Protein AF-A0A7V3IUR7-F1 (afdb_monomer)

Mean predicted aligned error: 6.21 Å

Sequence (162 aa):
MIFILLSVYNVYLKKWPLIGNLLVAFTVSLAIYIPISILKPHILSDTHFQFLLMMAFLSTLIRELVKDMEDQSVDRKFGYQTLPIINLKLSKIIFIILINLIWLIMFSYQVFFQPTTYKILLFIISLLLIFSLIKVYQNQYETATKLIKLLMLIGIFSIFII

pLDDT: mean 86.06, std 12.64, range [45.12, 97.25]

Secondary structure (DSSP, 8-state):
-HHHHHHHHHHHHTTSTTHHHHHHHHHHHHHHHHHHHHH-GGGGG-HHHHHHHHHHHHHHHHHHHHHHHHTHHHHHHTT---HHHH-HHHHHHHHHHHHHHHHHHHHHHHHHH--GGGHHHHHHHHHHHHHHHHHHHTT-HHHHHHHHHHHHHHHHHGGGT-

Nearest PDB structures (foldseek):
  7bpu-assembly2_B  TM=7.115E-01  e=1.168E-02  Methanocaldococcus jannaschii DSM 2661
  5k2d-assembly1_A  TM=4.684E-01  e=4.638E+00  unclassified
  7zly-assembly1_A  TM=4.774E-01  e=7.669E+00  Homo sapiens

Radius of gyration: 16.73 Å; Cα contacts (8 Å, |Δi|>4): 135; chains: 1; bounding box: 44×26×43 Å

Solvent-accessible surface area (backbone atoms only — not comparable to full-atom values): 8628 Å² total; per-residue (Å²): 110,70,67,56,51,52,49,56,47,46,70,65,34,45,59,44,52,60,56,45,36,50,52,54,12,49,51,56,27,43,67,58,45,54,59,40,56,72,76,42,50,80,49,70,78,33,66,69,52,50,49,50,42,50,48,49,24,52,54,41,32,51,43,44,54,39,44,48,54,52,40,41,74,59,38,53,77,72,69,45,45,38,42,40,69,75,37,49,67,58,42,53,50,53,51,51,52,54,51,51,49,51,51,52,51,53,50,51,50,48,71,77,65,60,56,77,85,45,53,65,57,55,48,54,48,51,50,42,51,53,52,27,52,55,26,50,74,72,68,39,27,66,61,20,41,51,41,45,52,50,46,51,52,53,59,56,57,47,61,82,76,106

Structure (mmCIF, N/CA/C/O backbone):
data_AF-A0A7V3IUR7-F1
#
_entry.id   AF-A0A7V3IUR7-F1
#
loop_
_atom_site.group_PDB
_atom_site.id
_atom_site.type_symbol
_atom_site.label_atom_id
_atom_site.label_alt_id
_atom_site.label_comp_id
_atom_site.label_asym_id
_atom_site.label_entity_id
_atom_site.label_seq_id
_atom_site.pdbx_PDB_ins_code
_atom_site.Cartn_x
_atom_site.Cartn_y
_atom_site.Cartn_z
_atom_site.occupancy
_atom_site.B_iso_or_equiv
_atom_site.auth_seq_id
_atom_site.auth_comp_id
_atom_site.auth_asym_id
_atom_site.auth_atom_id
_atom_site.pdbx_PDB_model_num
ATOM 1 N N . MET A 1 1 ? -24.698 -6.325 -11.770 1.00 45.44 1 MET A N 1
ATOM 2 C CA . MET A 1 1 ? -24.400 -7.706 -11.320 1.00 45.44 1 MET A CA 1
ATOM 3 C C . MET A 1 1 ? -23.111 -7.788 -10.495 1.00 45.44 1 MET A C 1
ATOM 5 O O . MET A 1 1 ? -23.191 -8.199 -9.348 1.00 45.44 1 MET A O 1
ATOM 9 N N . ILE A 1 2 ? -21.965 -7.301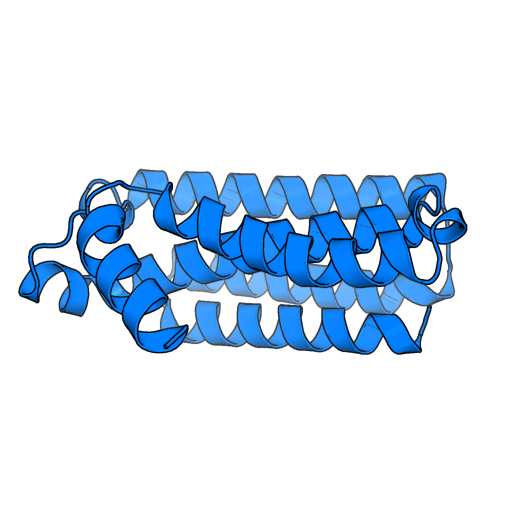 -10.996 1.00 49.78 2 ILE A N 1
ATOM 10 C CA . ILE A 1 2 ? -20.674 -7.277 -10.262 1.00 49.78 2 ILE A CA 1
ATOM 11 C C . ILE A 1 2 ? -20.744 -6.480 -8.946 1.00 49.78 2 ILE A C 1
ATOM 13 O O . ILE A 1 2 ? -20.259 -6.946 -7.923 1.00 49.78 2 ILE A O 1
ATOM 17 N N . PHE A 1 3 ? -21.425 -5.329 -8.936 1.00 45.12 3 PHE A N 1
ATOM 18 C CA . PHE A 1 3 ? -21.632 -4.530 -7.719 1.00 45.12 3 PHE A CA 1
ATOM 19 C C . PHE A 1 3 ? -22.421 -5.261 -6.624 1.00 45.12 3 PHE A C 1
ATOM 21 O O . PHE A 1 3 ? -22.106 -5.117 -5.451 1.00 45.12 3 PHE A O 1
ATOM 28 N N . ILE A 1 4 ? -23.411 -6.077 -6.997 1.00 50.31 4 ILE A N 1
ATOM 29 C CA . ILE A 1 4 ? -24.234 -6.833 -6.040 1.00 50.31 4 ILE A CA 1
ATOM 30 C C . ILE A 1 4 ? -23.421 -7.997 -5.466 1.00 50.31 4 ILE A C 1
ATOM 32 O O . ILE A 1 4 ? -23.459 -8.225 -4.263 1.00 50.31 4 ILE A O 1
ATOM 36 N N . LEU A 1 5 ? -22.619 -8.671 -6.299 1.00 53.56 5 LEU A N 1
ATOM 37 C CA . LEU A 1 5 ? -21.669 -9.695 -5.856 1.00 53.56 5 LEU A CA 1
ATOM 38 C C . LEU A 1 5 ? -20.602 -9.120 -4.916 1.00 53.56 5 LEU A C 1
ATOM 40 O O . LEU A 1 5 ? -20.370 -9.702 -3.864 1.00 53.56 5 LEU A O 1
ATOM 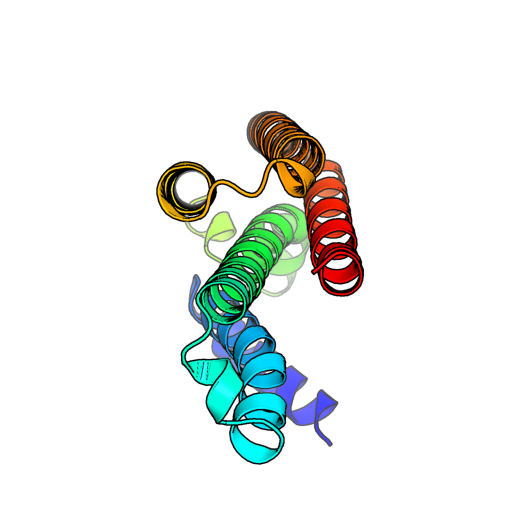44 N N . LEU A 1 6 ? -20.023 -7.955 -5.234 1.00 55.31 6 LEU A N 1
ATOM 45 C CA . LEU A 1 6 ? -19.097 -7.237 -4.349 1.00 55.31 6 LEU A CA 1
ATOM 46 C C . LEU A 1 6 ? -19.769 -6.785 -3.048 1.00 55.31 6 LEU A C 1
ATOM 48 O O . LEU A 1 6 ? -19.146 -6.878 -1.997 1.00 55.31 6 LEU A O 1
ATOM 52 N N . SER A 1 7 ? -21.029 -6.335 -3.089 1.00 52.66 7 SER A N 1
ATOM 53 C CA . SER A 1 7 ? -21.794 -5.956 -1.893 1.00 52.66 7 SER A CA 1
ATOM 54 C C . SER A 1 7 ? -22.118 -7.153 -1.001 1.00 52.66 7 SER A C 1
ATOM 56 O O . SER A 1 7 ? -21.903 -7.072 0.204 1.00 52.66 7 SER A O 1
ATOM 58 N N . VAL A 1 8 ? -22.583 -8.273 -1.565 1.00 54.84 8 VAL A N 1
ATOM 59 C CA . VAL A 1 8 ? -22.853 -9.509 -0.808 1.00 54.84 8 VAL A CA 1
ATOM 60 C C . VAL A 1 8 ? -21.549 -10.076 -0.242 1.00 54.84 8 VAL A C 1
ATOM 62 O O . VAL A 1 8 ? -21.490 -10.423 0.933 1.00 54.84 8 VAL A O 1
ATOM 65 N N . TYR A 1 9 ? -20.475 -10.073 -1.029 1.00 60.75 9 TYR A N 1
ATOM 66 C CA . TYR A 1 9 ? -19.130 -10.426 -0.582 1.00 60.75 9 TYR A CA 1
ATOM 67 C C . TYR A 1 9 ? -18.658 -9.531 0.583 1.00 60.75 9 TYR A C 1
ATOM 69 O O . TYR A 1 9 ? -18.187 -10.043 1.598 1.00 60.75 9 TYR A O 1
ATOM 77 N N . ASN A 1 10 ? -18.862 -8.209 0.501 1.00 56.47 10 ASN A N 1
ATOM 78 C CA . ASN A 1 10 ? -18.512 -7.262 1.568 1.00 56.47 10 ASN A CA 1
ATOM 79 C C . ASN A 1 10 ? -19.235 -7.578 2.887 1.00 56.47 10 ASN A C 1
ATOM 81 O O . ASN A 1 10 ? -18.623 -7.498 3.945 1.00 56.47 10 ASN A O 1
ATOM 85 N N . VAL A 1 11 ? -20.510 -7.978 2.837 1.00 57.69 11 VAL A N 1
ATOM 86 C CA . VAL A 1 11 ? -21.317 -8.287 4.034 1.00 57.69 11 VAL A CA 1
ATOM 87 C C . VAL A 1 11 ? -20.812 -9.533 4.778 1.00 57.69 11 VAL A C 1
ATOM 89 O O . VAL A 1 11 ? -20.883 -9.587 6.009 1.00 57.69 11 VAL A O 1
ATOM 92 N N . TYR A 1 12 ? -20.265 -10.523 4.065 1.00 55.03 12 TYR A N 1
ATOM 93 C CA . TYR A 1 12 ? -19.759 -11.756 4.679 1.00 55.03 12 TYR A CA 1
ATOM 94 C C . TYR A 1 12 ? -18.260 -11.708 5.010 1.00 55.03 12 TYR A C 1
ATOM 96 O O . TYR A 1 12 ? -17.863 -12.248 6.043 1.00 55.03 12 TYR A O 1
ATOM 104 N N . LEU A 1 13 ? -17.432 -11.022 4.210 1.00 57.09 13 LEU A N 1
ATOM 105 C CA . LEU A 1 13 ? -15.984 -10.947 4.444 1.00 57.09 13 LEU A CA 1
ATOM 106 C C . LEU A 1 13 ? -15.512 -9.773 5.298 1.00 57.09 13 LEU A C 1
ATOM 108 O O . LEU A 1 13 ? -14.453 -9.907 5.908 1.00 57.09 13 LEU A O 1
ATOM 112 N N . LYS A 1 14 ? -16.290 -8.689 5.468 1.00 53.41 14 LYS A N 1
ATOM 113 C CA . LYS A 1 14 ? -15.960 -7.650 6.474 1.00 53.41 14 LYS A CA 1
ATOM 114 C C . LYS A 1 14 ? -15.954 -8.168 7.917 1.00 53.41 14 LYS A C 1
ATOM 116 O O . LYS A 1 14 ? -15.550 -7.453 8.830 1.00 53.41 14 LYS A O 1
ATOM 121 N N . LYS A 1 15 ? -16.399 -9.408 8.141 1.00 58.78 15 LYS A N 1
ATOM 122 C CA . LYS A 1 15 ? -16.339 -10.073 9.446 1.00 58.78 15 LYS A CA 1
ATOM 123 C C . LYS A 1 15 ? -14.942 -10.589 9.797 1.00 58.78 15 LYS A C 1
ATOM 125 O O . LYS A 1 15 ? -14.699 -10.849 10.968 1.00 58.78 15 LYS A O 1
ATOM 130 N N . TRP A 1 16 ? -14.044 -10.739 8.819 1.00 63.72 16 TRP A N 1
ATOM 131 C CA . TRP A 1 16 ? -12.705 -11.281 9.043 1.00 63.72 16 TRP A CA 1
ATOM 132 C C . TRP A 1 16 ? -11.646 -10.187 8.880 1.00 63.72 16 TRP A C 1
ATOM 134 O O . TRP A 1 16 ? -11.546 -9.593 7.801 1.00 63.72 16 TRP A O 1
ATOM 144 N N . PRO A 1 17 ? -10.830 -9.918 9.914 1.00 71.19 17 PRO A N 1
ATOM 145 C CA . PRO A 1 17 ? -9.800 -8.893 9.831 1.00 71.19 17 PRO A CA 1
ATOM 146 C C . PRO A 1 17 ? -8.795 -9.246 8.725 1.00 71.19 17 PRO A C 1
ATOM 148 O O . PRO A 1 17 ? -8.365 -10.392 8.619 1.00 71.19 17 PRO A O 1
ATOM 151 N N . LEU A 1 18 ? -8.416 -8.256 7.906 1.00 76.50 18 LEU A N 1
ATOM 152 C CA . LEU A 1 18 ? -7.441 -8.333 6.799 1.00 76.50 18 LEU A CA 1
ATOM 153 C C . LEU A 1 18 ? -7.812 -9.188 5.577 1.00 76.50 18 LEU A C 1
ATOM 155 O O . LEU A 1 18 ? -7.347 -8.866 4.485 1.00 76.50 18 LEU A O 1
ATOM 159 N N . ILE A 1 19 ? -8.625 -10.241 5.707 1.00 81.12 19 ILE A N 1
ATOM 160 C CA . ILE A 1 19 ? -8.924 -11.156 4.587 1.00 81.12 19 ILE A CA 1
ATOM 161 C C . ILE A 1 19 ? -9.622 -10.418 3.440 1.00 81.12 19 ILE A C 1
ATOM 163 O O . ILE A 1 19 ? -9.235 -10.567 2.280 1.00 81.12 19 ILE A O 1
ATOM 167 N N . GLY A 1 20 ? -10.605 -9.570 3.762 1.00 79.69 20 GLY A N 1
ATOM 168 C CA . GLY A 1 20 ? -11.267 -8.722 2.769 1.00 79.69 20 GLY A CA 1
ATOM 169 C C . GLY A 1 20 ? -10.270 -7.834 2.017 1.00 79.69 20 GLY A C 1
ATOM 170 O O . GLY A 1 20 ? -10.281 -7.801 0.788 1.00 79.69 20 GLY A O 1
ATOM 171 N N . ASN A 1 21 ? -9.351 -7.200 2.746 1.00 88.75 21 ASN A N 1
ATOM 172 C CA . ASN A 1 21 ? -8.365 -6.263 2.199 1.00 88.75 21 ASN A CA 1
ATOM 173 C C . ASN A 1 21 ? -7.364 -6.970 1.280 1.00 88.75 21 ASN A C 1
ATOM 175 O O . ASN A 1 21 ? -7.041 -6.460 0.207 1.00 88.75 21 ASN A O 1
ATOM 179 N N . LEU A 1 22 ? -6.910 -8.165 1.673 1.00 89.94 22 LEU A N 1
ATOM 180 C CA . LEU A 1 22 ? -6.039 -9.010 0.854 1.00 89.94 22 LEU A CA 1
ATOM 181 C C . LEU A 1 22 ? -6.710 -9.401 -0.458 1.00 89.94 22 LEU A C 1
ATOM 183 O O . LEU A 1 22 ? -6.090 -9.311 -1.514 1.00 89.94 22 LEU A O 1
ATOM 187 N N . LEU A 1 23 ? -7.981 -9.790 -0.411 1.00 88.75 23 LEU A N 1
ATOM 188 C CA . LEU A 1 23 ? -8.725 -10.177 -1.605 1.00 88.75 23 LEU A CA 1
ATOM 189 C C . LEU A 1 23 ? -8.989 -8.986 -2.534 1.00 88.75 23 LEU A C 1
ATOM 191 O O . LEU A 1 23 ? -8.871 -9.134 -3.750 1.00 88.75 23 LEU A O 1
ATOM 195 N N . VAL A 1 24 ? -9.263 -7.792 -1.994 1.00 90.00 24 VAL A N 1
ATOM 196 C CA . VAL A 1 24 ? -9.361 -6.559 -2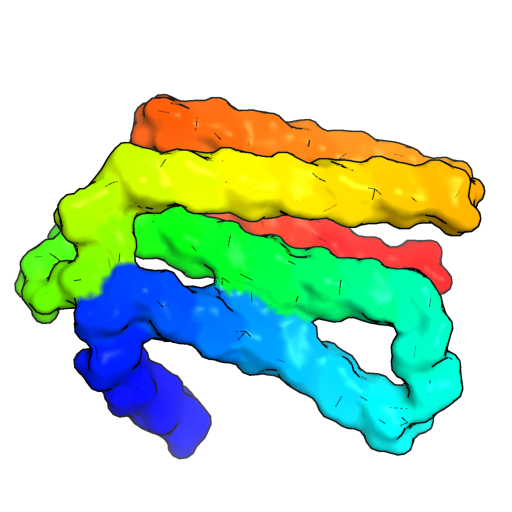.797 1.00 90.00 24 VAL A CA 1
ATOM 197 C C . VAL A 1 24 ? -8.026 -6.253 -3.480 1.00 90.00 24 VAL A C 1
ATOM 199 O O . VAL A 1 24 ? -8.001 -6.036 -4.691 1.00 90.00 24 VAL A O 1
ATOM 202 N N . ALA A 1 25 ? -6.916 -6.290 -2.739 1.00 92.94 25 ALA A N 1
ATOM 203 C CA . ALA A 1 25 ? -5.580 -6.074 -3.293 1.00 92.94 25 ALA A CA 1
ATOM 204 C C . ALA A 1 25 ? -5.232 -7.105 -4.379 1.00 92.94 25 ALA A C 1
ATOM 206 O O . ALA A 1 25 ? -4.744 -6.741 -5.448 1.00 92.94 25 ALA A O 1
ATOM 207 N N . PHE A 1 26 ? -5.557 -8.378 -4.148 1.00 91.81 26 PHE A N 1
ATOM 208 C CA . PHE A 1 26 ? -5.333 -9.453 -5.111 1.00 91.81 26 PHE A CA 1
ATOM 209 C C . PHE A 1 26 ? -6.16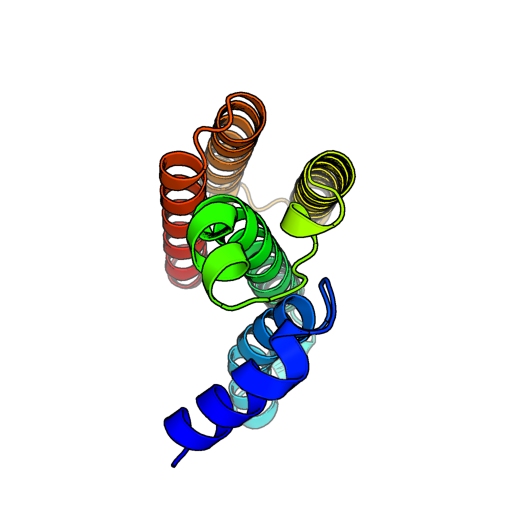5 -9.265 -6.381 1.00 91.81 26 PHE A C 1
ATOM 211 O O . PHE A 1 26 ? -5.653 -9.420 -7.485 1.00 91.81 26 PHE A O 1
ATOM 218 N N . THR A 1 27 ? -7.428 -8.856 -6.236 1.00 90.69 27 THR A N 1
ATOM 219 C CA . THR A 1 27 ? -8.319 -8.580 -7.371 1.00 90.69 27 THR A CA 1
ATOM 220 C C . THR A 1 27 ? -7.775 -7.445 -8.237 1.00 90.69 27 THR A C 1
ATOM 222 O O . THR A 1 27 ? -7.796 -7.549 -9.461 1.00 90.69 27 THR A O 1
ATOM 225 N N . VAL A 1 28 ? -7.244 -6.380 -7.623 1.00 92.19 28 VAL A N 1
ATOM 226 C CA . VAL A 1 28 ? -6.633 -5.261 -8.358 1.00 92.19 28 VAL A CA 1
ATOM 227 C C . VAL A 1 28 ? -5.395 -5.717 -9.130 1.00 92.19 28 VAL A C 1
ATOM 229 O O . VAL A 1 28 ? -5.282 -5.424 -10.318 1.00 92.19 28 VAL A O 1
ATOM 232 N N . SER A 1 29 ? -4.496 -6.483 -8.509 1.00 92.69 29 SER A N 1
ATOM 233 C CA . SER A 1 29 ? -3.315 -7.000 -9.212 1.00 92.69 29 SER A CA 1
ATOM 234 C C . SER A 1 29 ? -3.671 -8.001 -10.311 1.00 92.69 29 SER A C 1
ATOM 236 O O . SER A 1 29 ? -3.088 -7.949 -11.392 1.00 92.69 29 SER A O 1
ATOM 238 N N . LEU A 1 30 ? -4.665 -8.868 -10.097 1.00 92.31 30 LEU A N 1
ATOM 239 C CA . LEU A 1 30 ? -5.157 -9.782 -11.131 1.00 92.31 30 LEU A CA 1
ATOM 240 C C . LEU A 1 30 ? -5.782 -9.046 -12.318 1.00 92.31 30 LEU A C 1
ATOM 242 O O . LEU A 1 30 ? -5.583 -9.461 -13.458 1.00 92.31 30 LEU A O 1
ATOM 246 N N . ALA A 1 31 ? -6.495 -7.945 -12.071 1.00 92.19 31 ALA A N 1
ATOM 247 C CA . ALA A 1 31 ? -7.070 -7.126 -13.134 1.00 92.19 31 ALA A CA 1
ATOM 248 C C . ALA A 1 31 ? -5.997 -6.541 -14.071 1.00 92.19 31 ALA A C 1
ATOM 250 O O . ALA A 1 31 ? -6.277 -6.322 -15.247 1.00 92.19 31 ALA A O 1
ATOM 251 N N . ILE A 1 32 ? -4.772 -6.334 -13.574 1.00 91.06 32 ILE A N 1
ATOM 252 C CA . ILE A 1 32 ? -3.610 -5.923 -14.377 1.00 91.06 32 ILE A CA 1
ATOM 253 C C . ILE A 1 32 ? -2.930 -7.143 -15.024 1.00 91.06 32 ILE A C 1
ATOM 255 O O . ILE A 1 32 ? -2.555 -7.098 -16.194 1.00 91.06 32 ILE A O 1
ATOM 259 N N . TYR A 1 33 ? -2.785 -8.245 -14.283 1.00 92.88 33 TYR A N 1
ATOM 260 C CA . TYR A 1 33 ? -2.096 -9.455 -14.742 1.00 92.88 33 TYR A CA 1
ATOM 261 C C . TYR A 1 33 ? -2.806 -10.154 -15.910 1.00 92.88 33 TYR A C 1
ATOM 263 O O . TYR A 1 33 ? -2.162 -10.485 -16.904 1.00 92.88 33 TYR A O 1
ATOM 271 N N . ILE A 1 34 ? -4.122 -10.377 -15.808 1.00 92.75 34 ILE A N 1
ATOM 272 C CA . ILE A 1 34 ? -4.884 -11.212 -16.755 1.00 92.75 34 ILE A CA 1
ATOM 273 C C . ILE A 1 34 ? -4.846 -10.665 -18.196 1.00 92.75 34 ILE A C 1
ATOM 275 O O . ILE A 1 34 ? -4.566 -11.437 -19.112 1.00 92.75 34 ILE A O 1
ATOM 279 N N . PRO A 1 35 ? -5.084 -9.364 -18.460 1.00 91.38 35 PRO A N 1
ATOM 280 C CA . PRO A 1 35 ? -5.009 -8.848 -19.826 1.00 91.38 35 PRO A CA 1
ATOM 281 C C . PRO A 1 35 ? -3.610 -8.989 -20.435 1.00 91.38 35 PRO A C 1
ATOM 283 O O . PRO A 1 35 ? -3.480 -9.331 -21.609 1.00 91.38 35 PRO A O 1
ATOM 286 N N . ILE A 1 36 ? -2.558 -8.760 -19.643 1.00 91.81 36 ILE A N 1
ATOM 287 C CA . ILE A 1 36 ? -1.170 -8.849 -20.113 1.00 91.81 36 ILE A CA 1
ATOM 288 C C . ILE A 1 36 ? -0.760 -10.298 -20.360 1.00 91.81 36 ILE A C 1
ATOM 290 O O . ILE A 1 36 ? -0.103 -10.568 -21.363 1.00 91.81 36 ILE A O 1
ATOM 294 N N . SER A 1 37 ? -1.188 -11.242 -19.518 1.00 91.06 37 SER A N 1
ATOM 295 C CA . SER A 1 37 ? -0.863 -12.657 -19.713 1.00 91.06 37 SER A CA 1
ATOM 296 C C . SER A 1 37 ? -1.453 -13.230 -21.001 1.00 91.06 37 SER A C 1
ATOM 298 O O . SER A 1 37 ? -0.826 -14.078 -21.629 1.00 91.06 37 SER A O 1
ATOM 300 N N . ILE A 1 38 ? -2.616 -12.729 -21.426 1.00 94.31 38 ILE A N 1
ATOM 301 C CA . ILE A 1 38 ? -3.283 -13.152 -22.662 1.00 94.31 38 ILE A CA 1
ATOM 302 C C . ILE A 1 38 ? -2.710 -12.417 -23.881 1.00 94.31 38 ILE A C 1
ATOM 304 O O . ILE A 1 38 ? -2.399 -13.044 -24.890 1.00 94.31 38 ILE A O 1
ATOM 308 N N . LEU A 1 39 ? -2.583 -11.087 -23.810 1.00 93.69 39 LEU A N 1
ATOM 309 C CA . LEU A 1 39 ? -2.245 -10.259 -24.975 1.00 93.69 39 LEU A CA 1
ATOM 310 C C . LEU A 1 39 ? -0.737 -10.162 -25.235 1.00 93.69 39 LEU A C 1
ATOM 312 O O . LEU A 1 39 ? -0.319 -10.010 -26.382 1.00 93.69 39 LEU A O 1
ATOM 316 N N . LYS A 1 40 ? 0.084 -10.189 -24.180 1.00 92.38 40 LYS A N 1
ATOM 317 C CA . LYS A 1 40 ? 1.537 -9.970 -24.246 1.00 92.38 40 LYS A CA 1
ATOM 318 C C . LYS A 1 40 ? 2.283 -10.861 -23.236 1.00 92.38 40 LYS A C 1
ATOM 320 O O . LYS A 1 40 ? 2.962 -10.345 -22.348 1.00 92.38 40 LYS A O 1
ATOM 325 N N . PRO A 1 41 ? 2.222 -12.198 -23.374 1.00 89.88 41 PRO A N 1
ATOM 326 C CA . PRO A 1 41 ? 2.787 -13.131 -22.393 1.00 89.88 41 PRO A CA 1
ATOM 327 C C . PRO A 1 41 ? 4.302 -12.975 -22.177 1.00 89.88 41 PRO A C 1
ATOM 329 O O . PRO A 1 41 ? 4.796 -13.253 -21.090 1.00 89.88 41 PRO A O 1
ATOM 332 N N . HIS A 1 42 ? 5.044 -12.475 -23.170 1.00 89.56 42 HIS A N 1
ATOM 333 C CA . HIS A 1 42 ? 6.479 -12.186 -23.049 1.00 89.56 42 HIS A CA 1
ATOM 334 C C . HIS A 1 42 ? 6.799 -11.096 -22.006 1.00 89.56 42 HIS A C 1
ATOM 336 O O . HIS A 1 42 ? 7.902 -11.071 -21.471 1.00 89.56 42 HIS A O 1
ATOM 342 N N . ILE A 1 43 ? 5.836 -10.226 -21.675 1.00 89.31 43 ILE A N 1
ATOM 343 C CA . ILE A 1 43 ? 5.986 -9.186 -20.642 1.00 89.31 43 ILE A CA 1
ATOM 344 C C . ILE A 1 43 ? 5.892 -9.784 -19.229 1.00 89.31 43 ILE A C 1
ATOM 346 O O . ILE A 1 43 ? 6.356 -9.178 -18.271 1.00 89.31 43 ILE A O 1
ATOM 350 N N . LEU A 1 44 ? 5.360 -11.000 -19.058 1.00 88.50 44 LEU A N 1
ATOM 351 C CA . LEU A 1 44 ? 5.245 -11.620 -17.730 1.00 88.50 44 LEU A CA 1
ATOM 352 C C . LEU A 1 44 ? 6.608 -11.867 -17.062 1.00 88.50 44 LEU A C 1
ATOM 354 O O . LEU A 1 44 ? 6.711 -11.839 -15.834 1.00 88.50 44 LEU A O 1
ATOM 358 N N . SER A 1 45 ? 7.649 -12.104 -17.865 1.00 88.94 45 SER A N 1
ATOM 359 C CA . SER A 1 45 ? 9.036 -12.229 -17.404 1.00 88.94 45 SER A CA 1
ATOM 360 C C . SER A 1 45 ? 9.753 -10.887 -17.230 1.00 88.94 45 SER A C 1
ATOM 362 O O . SER A 1 45 ? 10.884 -10.878 -16.752 1.00 88.94 45 SER A O 1
ATOM 364 N N . ASP A 1 46 ? 9.129 -9.766 -17.603 1.00 88.94 46 ASP A N 1
ATOM 365 C CA . ASP A 1 46 ? 9.702 -8.436 -17.407 1.00 88.94 46 ASP A CA 1
ATOM 366 C C . ASP A 1 46 ? 9.669 -8.056 -15.922 1.00 88.94 46 ASP A C 1
ATOM 368 O O . ASP A 1 46 ? 8.624 -8.044 -15.262 1.00 88.94 46 ASP A O 1
ATOM 372 N N . THR A 1 47 ? 10.838 -7.718 -15.392 1.00 87.69 47 THR A N 1
ATOM 373 C CA . THR A 1 47 ? 11.023 -7.327 -13.997 1.00 87.69 47 THR A CA 1
ATOM 374 C C . THR A 1 47 ? 10.306 -6.017 -13.669 1.00 87.69 47 THR A C 1
ATOM 376 O O . THR A 1 47 ? 9.824 -5.862 -12.546 1.00 87.69 47 THR A O 1
ATOM 379 N N . HIS A 1 48 ? 10.140 -5.111 -14.642 1.00 86.25 48 HIS A N 1
ATOM 380 C CA . HIS A 1 48 ? 9.365 -3.874 -14.491 1.00 86.25 48 HIS A CA 1
ATOM 381 C C . HIS A 1 48 ? 7.884 -4.186 -14.277 1.00 86.25 48 HIS A C 1
ATOM 383 O O . HIS A 1 48 ? 7.233 -3.611 -13.401 1.00 86.25 48 HIS A O 1
ATOM 389 N N . PHE A 1 49 ? 7.354 -5.144 -15.039 1.00 88.25 49 PHE A N 1
ATOM 390 C CA . PHE A 1 49 ? 5.963 -5.562 -14.923 1.00 88.25 49 PHE A CA 1
ATOM 391 C C . PHE A 1 49 ? 5.692 -6.272 -13.591 1.00 88.25 49 PHE A C 1
ATOM 393 O O . PHE A 1 49 ? 4.702 -5.981 -12.917 1.00 88.25 49 PHE A O 1
ATOM 400 N N . GLN A 1 50 ? 6.602 -7.149 -13.160 1.00 90.56 50 GLN A N 1
ATOM 401 C CA . GLN A 1 50 ? 6.513 -7.812 -11.855 1.00 90.56 50 GLN A CA 1
ATOM 402 C C . GLN A 1 50 ? 6.587 -6.809 -10.696 1.00 90.56 50 GLN A C 1
ATOM 404 O O . GLN A 1 50 ? 5.784 -6.885 -9.761 1.00 90.56 50 GLN A O 1
ATOM 409 N N . PHE A 1 51 ? 7.498 -5.834 -10.780 1.00 90.00 51 PHE A N 1
ATOM 410 C CA . PHE A 1 51 ? 7.585 -4.729 -9.827 1.00 90.00 51 PHE A CA 1
ATOM 411 C C . PHE A 1 51 ? 6.263 -3.959 -9.757 1.00 90.00 51 PHE A C 1
ATOM 413 O O . PHE A 1 51 ? 5.730 -3.740 -8.668 1.00 90.00 51 PHE A O 1
ATOM 420 N N . LEU A 1 52 ? 5.681 -3.618 -10.907 1.00 89.50 52 LEU A N 1
ATOM 421 C CA . LEU A 1 52 ? 4.413 -2.903 -10.972 1.00 89.50 52 LEU A CA 1
ATOM 422 C C . LEU A 1 52 ? 3.256 -3.685 -10.341 1.00 89.50 52 LEU A C 1
ATOM 424 O O . LEU A 1 52 ? 2.487 -3.113 -9.568 1.00 89.50 52 LEU A O 1
ATOM 428 N N . LEU A 1 53 ? 3.136 -4.984 -10.623 1.00 92.25 53 LEU A N 1
ATOM 429 C CA . LEU A 1 53 ? 2.098 -5.835 -10.031 1.00 92.25 53 LEU A CA 1
ATOM 430 C C . LEU A 1 53 ? 2.205 -5.897 -8.506 1.00 92.25 53 LEU A C 1
ATOM 432 O O . LEU A 1 53 ? 1.186 -5.818 -7.809 1.00 92.25 53 LEU A O 1
ATOM 436 N N . MET A 1 54 ? 3.433 -6.008 -7.996 1.00 93.50 54 MET A N 1
ATOM 437 C CA . MET A 1 54 ? 3.715 -6.034 -6.564 1.00 93.50 54 MET A CA 1
ATOM 438 C C . MET A 1 54 ? 3.396 -4.684 -5.911 1.00 93.50 54 MET A C 1
ATOM 440 O O . MET A 1 54 ? 2.774 -4.635 -4.849 1.00 93.50 54 MET A O 1
ATOM 444 N N . MET A 1 55 ? 3.742 -3.574 -6.570 1.00 92.69 55 MET A N 1
ATOM 445 C CA . MET A 1 55 ? 3.412 -2.228 -6.098 1.00 92.69 55 MET A CA 1
ATOM 446 C C . MET A 1 55 ? 1.902 -1.967 -6.122 1.00 92.69 55 MET A C 1
ATOM 448 O O . MET A 1 55 ? 1.372 -1.408 -5.162 1.00 92.69 55 MET A O 1
ATOM 452 N N . ALA A 1 56 ? 1.179 -2.411 -7.155 1.00 93.25 56 ALA A N 1
ATOM 453 C CA . ALA A 1 56 ? -0.280 -2.318 -7.221 1.00 93.25 56 ALA A CA 1
ATOM 454 C C . ALA A 1 56 ? -0.951 -3.114 -6.088 1.00 93.25 56 ALA A C 1
ATOM 456 O O . ALA A 1 56 ? -1.868 -2.605 -5.438 1.00 93.25 56 ALA A O 1
ATOM 457 N N . PHE A 1 57 ? -0.441 -4.313 -5.792 1.00 95.50 57 PHE A N 1
ATOM 458 C CA . PHE A 1 57 ? -0.916 -5.144 -4.686 1.00 95.50 57 PHE A CA 1
ATOM 459 C C . PHE A 1 57 ? -0.711 -4.444 -3.337 1.00 95.50 57 PHE A C 1
ATOM 461 O O . PHE A 1 57 ? -1.668 -4.188 -2.602 1.00 95.50 57 PHE A O 1
ATOM 468 N N . LEU A 1 58 ? 0.541 -4.099 -3.017 1.00 95.81 58 LEU A N 1
ATOM 469 C CA . LEU A 1 58 ? 0.919 -3.560 -1.710 1.00 95.81 58 LEU A CA 1
ATOM 470 C C . LEU A 1 58 ? 0.295 -2.189 -1.453 1.00 95.81 58 LEU A C 1
ATOM 472 O O . LEU A 1 58 ? -0.216 -1.945 -0.361 1.00 95.81 58 LEU A O 1
ATOM 476 N N . SER A 1 59 ? 0.280 -1.308 -2.457 1.00 94.56 59 SER A N 1
ATOM 477 C CA . SER A 1 59 ? -0.345 0.015 -2.335 1.00 94.56 59 SER A CA 1
ATOM 478 C C . SER A 1 59 ? -1.856 -0.084 -2.097 1.00 94.56 59 SER A C 1
ATOM 480 O O . SER A 1 59 ? -2.389 0.640 -1.255 1.00 94.56 59 SER A O 1
ATOM 482 N N . THR A 1 60 ? -2.541 -1.029 -2.754 1.00 94.69 60 THR A N 1
ATOM 483 C CA . THR A 1 60 ? -3.972 -1.285 -2.530 1.00 94.69 60 THR A CA 1
ATOM 484 C C . THR A 1 60 ? 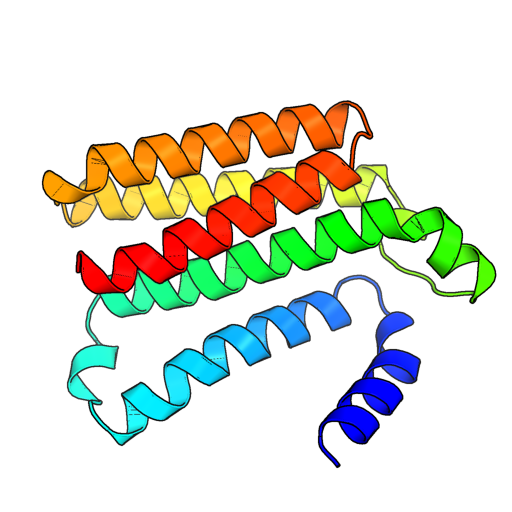-4.227 -1.861 -1.140 1.00 94.69 60 THR A C 1
ATOM 486 O O . THR A 1 60 ? -5.150 -1.418 -0.458 1.00 94.69 60 THR A O 1
ATOM 489 N N . LEU A 1 61 ? -3.398 -2.804 -0.685 1.00 95.06 61 LEU A N 1
ATOM 490 C CA . LEU A 1 61 ? -3.518 -3.387 0.651 1.00 95.06 61 LEU A CA 1
ATOM 491 C C . LEU A 1 61 ? -3.344 -2.327 1.746 1.00 95.06 61 LEU A C 1
ATOM 493 O O . LEU A 1 61 ? -4.134 -2.265 2.688 1.00 95.06 61 LEU A O 1
ATOM 497 N N . ILE A 1 62 ? -2.341 -1.458 1.594 1.00 95.38 62 ILE A N 1
ATOM 498 C CA . ILE A 1 62 ? -2.109 -0.329 2.495 1.00 95.38 62 ILE A CA 1
ATOM 499 C C . ILE A 1 62 ? -3.293 0.646 2.475 1.00 95.38 62 ILE A C 1
ATOM 501 O O . ILE A 1 62 ? -3.726 1.096 3.536 1.00 95.38 62 ILE A O 1
ATOM 505 N N . ARG A 1 63 ? -3.840 0.957 1.292 1.00 94.75 63 ARG A N 1
ATOM 506 C CA . ARG A 1 63 ? -5.017 1.825 1.157 1.00 94.75 63 ARG A CA 1
ATOM 507 C C . ARG A 1 63 ? -6.202 1.280 1.944 1.00 94.75 63 ARG A C 1
ATOM 509 O O . ARG A 1 63 ? -6.803 2.039 2.695 1.00 94.75 63 ARG A O 1
ATOM 516 N N . GLU A 1 64 ? -6.536 0.001 1.772 1.00 93.50 64 GLU A N 1
ATOM 517 C CA . GLU A 1 64 ? -7.656 -0.611 2.497 1.00 93.50 64 GLU A CA 1
ATOM 518 C C . GLU A 1 64 ? -7.404 -0.622 4.005 1.00 93.50 64 GLU A C 1
ATOM 520 O O . GLU A 1 64 ? -8.291 -0.263 4.768 1.00 93.50 64 GLU A O 1
ATOM 525 N N . LEU A 1 65 ? -6.178 -0.921 4.444 1.00 93.88 65 LEU A N 1
ATOM 526 C CA . LEU A 1 65 ? -5.835 -0.900 5.866 1.00 93.88 65 LEU A CA 1
ATOM 527 C C . LEU A 1 65 ? -6.007 0.492 6.497 1.00 93.88 65 LEU A C 1
ATOM 529 O O . LEU A 1 65 ? -6.571 0.603 7.582 1.00 93.88 65 LEU A O 1
ATOM 533 N N . VAL A 1 66 ? -5.532 1.555 5.839 1.00 94.88 66 VAL A N 1
ATOM 534 C CA . VAL A 1 66 ? -5.678 2.929 6.357 1.00 94.88 66 VAL A CA 1
ATOM 535 C C . VAL A 1 66 ? -7.124 3.405 6.273 1.00 94.88 66 VAL A C 1
ATOM 537 O O . VAL A 1 66 ? -7.597 4.067 7.196 1.00 94.88 66 VAL A O 1
ATOM 540 N N . LYS A 1 67 ? -7.848 3.012 5.224 1.00 91.69 67 LYS A N 1
ATOM 541 C CA . LYS A 1 67 ? -9.277 3.287 5.103 1.00 91.69 67 LYS A CA 1
ATOM 542 C C . LYS A 1 67 ? -10.077 2.618 6.225 1.00 91.69 67 LYS A C 1
ATOM 544 O O . LYS A 1 67 ? -10.903 3.276 6.838 1.00 91.69 67 LYS A O 1
ATOM 549 N N . ASP A 1 68 ? -9.772 1.374 6.587 1.00 91.50 68 ASP A N 1
ATOM 550 C CA . ASP A 1 68 ? -10.408 0.723 7.740 1.00 91.50 68 ASP A CA 1
ATOM 551 C C . ASP A 1 68 ? -10.110 1.470 9.057 1.00 91.50 68 ASP A C 1
ATOM 553 O O . ASP A 1 68 ? -10.922 1.475 9.984 1.00 91.50 68 ASP A O 1
ATOM 557 N N . MET A 1 69 ? -8.933 2.104 9.179 1.00 93.25 69 MET A N 1
ATOM 558 C CA . MET A 1 69 ? -8.591 2.930 10.346 1.00 93.25 69 MET A CA 1
ATOM 559 C C . MET A 1 69 ? -9.382 4.244 10.376 1.00 93.25 69 MET A C 1
ATOM 561 O O . MET A 1 69 ? -9.743 4.704 11.458 1.00 93.25 69 MET A O 1
ATOM 565 N N . GLU A 1 70 ? -9.664 4.827 9.211 1.00 93.25 70 GLU A N 1
ATOM 566 C CA . GLU A 1 70 ? -10.542 5.989 9.035 1.00 93.25 70 GLU A CA 1
ATOM 567 C C . GLU A 1 70 ? -12.004 5.639 9.367 1.00 93.25 70 GLU A C 1
ATOM 569 O O . GLU A 1 70 ? -12.659 6.348 10.135 1.00 93.25 70 GLU A O 1
ATOM 574 N N . ASP A 1 71 ? -12.479 4.489 8.884 1.00 90.88 71 ASP A N 1
ATOM 575 C CA . ASP A 1 71 ? -13.876 4.053 8.962 1.00 90.88 71 ASP A CA 1
ATOM 576 C C . ASP A 1 71 ? -14.257 3.399 10.308 1.00 90.88 71 ASP A C 1
ATOM 578 O O . ASP A 1 71 ? -15.398 2.970 10.483 1.00 90.88 71 ASP A O 1
ATOM 582 N N . GLN A 1 72 ? -13.370 3.384 11.317 1.00 89.44 72 GLN A N 1
ATOM 583 C CA . GLN A 1 72 ? -13.616 2.744 12.625 1.00 89.44 72 GLN A CA 1
ATOM 584 C C . GLN A 1 72 ? -14.958 3.123 13.264 1.00 89.44 72 GLN A C 1
ATOM 586 O O . GLN A 1 72 ? -15.649 2.274 13.829 1.00 89.44 72 GLN A O 1
ATOM 591 N N . SER A 1 73 ? -15.316 4.409 13.232 1.00 85.44 73 SER A N 1
ATOM 592 C CA . SER A 1 73 ? -16.545 4.902 13.867 1.00 85.44 73 SER A CA 1
ATOM 593 C C . SER A 1 73 ? -17.807 4.440 13.133 1.00 85.44 73 SER A C 1
ATOM 595 O O . SER A 1 73 ? -18.829 4.180 13.769 1.00 85.44 73 SER A O 1
ATOM 597 N N . VAL A 1 74 ? -17.724 4.308 11.809 1.00 85.25 74 VAL A N 1
ATOM 598 C CA . VAL A 1 74 ? -18.807 3.847 10.940 1.00 85.25 74 VAL A CA 1
ATOM 599 C C . VAL A 1 74 ? -18.942 2.334 11.066 1.00 85.25 74 VAL A C 1
ATOM 601 O O . VAL A 1 74 ? -20.021 1.837 11.374 1.00 85.25 74 VAL A O 1
ATOM 604 N N . ASP A 1 75 ? -17.838 1.605 10.938 1.00 86.62 75 ASP A N 1
ATOM 605 C CA . ASP A 1 75 ? -17.809 0.147 11.004 1.00 86.62 75 ASP A CA 1
ATOM 606 C C . ASP A 1 75 ? -18.280 -0.387 12.371 1.00 86.62 75 ASP A C 1
ATOM 608 O O . ASP A 1 75 ? -19.005 -1.383 12.422 1.00 86.62 75 ASP A O 1
ATOM 612 N N . ARG A 1 76 ? -17.978 0.316 13.478 1.00 85.44 76 ARG A N 1
ATOM 613 C CA . ARG A 1 76 ? -18.521 -0.009 14.814 1.00 85.44 76 ARG A CA 1
ATOM 614 C C . ARG A 1 76 ? -20.044 0.094 14.876 1.00 85.44 76 ARG A C 1
ATOM 616 O O . ARG A 1 76 ? -20.669 -0.757 15.501 1.00 85.44 76 ARG A O 1
ATOM 623 N N . LYS A 1 77 ? -20.653 1.098 14.231 1.00 85.94 77 LYS A N 1
ATOM 624 C CA . LYS A 1 77 ? -22.122 1.257 14.196 1.00 85.94 77 LYS A CA 1
ATOM 625 C C . LYS A 1 77 ? -22.806 0.122 13.433 1.00 85.94 77 LYS A C 1
ATOM 627 O O . LYS A 1 77 ? -23.926 -0.239 13.772 1.00 85.94 77 LYS A O 1
ATOM 632 N N . PHE A 1 78 ? -22.127 -0.447 12.440 1.00 81.94 78 PHE A N 1
ATOM 633 C CA . PHE A 1 78 ? -22.614 -1.588 11.661 1.00 81.94 78 PHE A CA 1
ATOM 634 C C . PHE A 1 78 ? -22.221 -2.955 12.249 1.00 81.94 78 PHE A C 1
ATOM 636 O O . PHE A 1 78 ? -22.573 -3.985 11.678 1.00 81.94 78 PHE A O 1
ATOM 643 N N . GLY A 1 79 ? -21.515 -2.990 13.387 1.00 79.69 79 GLY A N 1
ATOM 644 C CA . GLY A 1 79 ? -21.116 -4.232 14.054 1.00 79.69 79 GLY A CA 1
ATOM 645 C C . GLY A 1 79 ? -20.008 -5.014 13.338 1.00 79.69 79 GLY A C 1
ATOM 646 O O . GLY A 1 79 ? -19.877 -6.220 13.554 1.00 79.69 79 GLY A O 1
ATOM 647 N N . TYR A 1 80 ? -19.215 -4.365 12.481 1.00 81.00 80 TYR A N 1
ATOM 648 C CA . TYR A 1 80 ? -18.085 -5.012 11.812 1.00 81.00 80 TYR A CA 1
ATOM 649 C C . TYR A 1 80 ? -16.886 -5.179 12.753 1.00 81.00 80 TYR A C 1
ATOM 651 O O . TYR A 1 80 ? -16.654 -4.373 13.654 1.00 81.00 80 TYR A O 1
ATOM 659 N N . GLN A 1 81 ? -16.098 -6.232 12.522 1.00 79.19 81 GLN A N 1
ATOM 660 C CA . GLN A 1 81 ? -14.907 -6.573 13.307 1.00 79.19 81 GLN A CA 1
ATOM 661 C C . GLN A 1 81 ? -13.639 -6.419 12.456 1.00 79.19 81 GLN A C 1
ATOM 663 O O . GLN A 1 81 ? -12.868 -7.359 12.267 1.00 79.19 81 GLN A O 1
ATOM 668 N N . THR A 1 82 ? -13.426 -5.222 11.904 1.00 83.81 82 THR A N 1
ATOM 669 C CA . THR A 1 82 ? -12.203 -4.923 11.148 1.00 83.81 82 THR A CA 1
ATOM 670 C C . THR A 1 82 ? -10.982 -4.919 12.071 1.00 83.81 82 THR A C 1
ATOM 672 O O . THR A 1 82 ? -11.085 -4.698 13.283 1.00 83.81 82 THR A O 1
ATOM 675 N N . LEU A 1 83 ? -9.792 -5.160 11.511 1.00 85.06 83 LEU A N 1
ATOM 676 C CA . LEU A 1 83 ? -8.543 -5.184 12.278 1.00 85.06 83 LEU A CA 1
ATOM 677 C C . LEU A 1 83 ? -8.354 -3.942 13.178 1.00 85.06 83 LEU A C 1
ATOM 679 O O . LEU A 1 83 ? -8.024 -4.126 14.351 1.00 85.06 83 LEU A O 1
ATOM 683 N N . PRO A 1 84 ? -8.597 -2.700 12.714 1.00 85.50 84 PRO A N 1
ATOM 684 C CA . PRO A 1 84 ? -8.473 -1.523 13.573 1.00 85.50 84 PRO A CA 1
ATOM 685 C C . PRO A 1 84 ? -9.486 -1.458 14.719 1.00 85.50 84 PRO A C 1
ATOM 687 O O . PRO A 1 84 ? -9.185 -0.849 15.746 1.00 85.50 84 PRO A O 1
ATOM 690 N N . ILE A 1 85 ? -10.654 -2.093 14.581 1.00 87.44 85 ILE A N 1
ATOM 691 C CA . ILE A 1 85 ? -11.641 -2.207 15.661 1.00 87.44 85 ILE A CA 1
ATOM 692 C C . ILE A 1 85 ? -11.165 -3.201 16.720 1.00 87.44 85 ILE A C 1
ATOM 694 O O . ILE A 1 85 ? -11.258 -2.896 17.908 1.00 87.44 85 ILE A O 1
A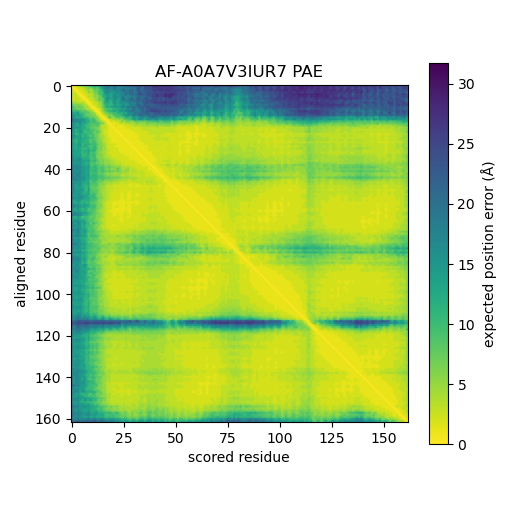TOM 698 N N . ILE A 1 86 ? -10.629 -4.351 16.299 1.00 88.06 86 ILE A N 1
ATOM 699 C CA . ILE A 1 86 ? -10.117 -5.388 17.208 1.00 88.06 86 ILE A CA 1
ATOM 700 C C . ILE A 1 86 ? -8.842 -4.903 17.907 1.00 88.06 86 ILE A C 1
ATOM 702 O O . ILE A 1 86 ? -8.703 -5.010 19.124 1.00 88.06 86 ILE A O 1
ATOM 706 N N . ASN A 1 87 ? -7.883 -4.386 17.135 1.00 90.56 87 ASN A N 1
ATOM 707 C CA . ASN A 1 87 ? -6.595 -3.936 17.640 1.00 90.56 87 ASN A CA 1
ATOM 708 C C . ASN A 1 87 ? -5.968 -2.862 16.732 1.00 90.56 87 ASN A C 1
ATOM 710 O O . ASN A 1 87 ? -5.235 -3.136 15.772 1.00 90.56 87 ASN A O 1
ATOM 714 N N . LEU A 1 88 ? -6.197 -1.600 17.097 1.00 92.81 88 LEU A N 1
ATOM 715 C CA . LEU A 1 88 ? -5.620 -0.444 16.412 1.00 92.81 88 LEU A CA 1
ATOM 716 C C . LEU A 1 88 ? -4.082 -0.431 16.447 1.00 92.81 88 LEU A C 1
ATOM 718 O O . LEU A 1 88 ? -3.450 -0.027 15.471 1.00 92.81 88 LEU A O 1
ATOM 722 N N . LYS A 1 89 ? -3.462 -0.890 17.543 1.00 92.75 89 LYS A N 1
ATOM 723 C CA . LYS A 1 89 ? -1.993 -0.944 17.651 1.00 92.75 89 LYS A CA 1
ATOM 724 C C . LYS A 1 89 ? -1.416 -1.946 16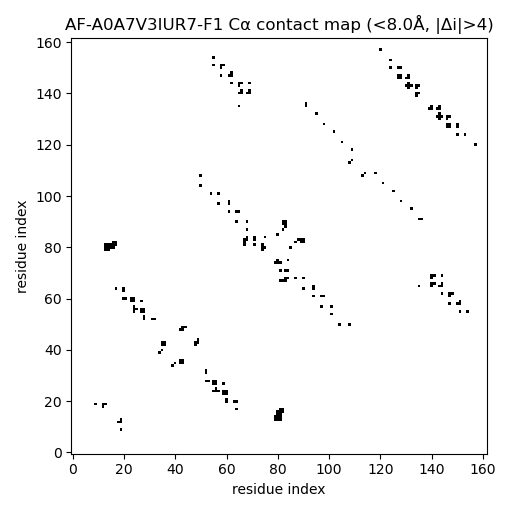.655 1.00 92.75 89 LYS A C 1
ATOM 726 O O . LYS A 1 89 ? -0.483 -1.609 15.934 1.00 92.75 89 LYS A O 1
ATOM 731 N N . LEU A 1 90 ? -2.015 -3.135 16.562 1.00 92.38 90 LEU A N 1
ATOM 732 C CA . LEU A 1 90 ? -1.629 -4.149 15.581 1.00 92.38 90 LEU A CA 1
ATOM 733 C C . LEU A 1 90 ? -1.802 -3.632 14.148 1.00 92.38 90 LEU A C 1
ATOM 735 O O . LEU A 1 90 ? -0.912 -3.817 13.328 1.00 92.38 90 LEU A O 1
ATOM 739 N N . SER A 1 91 ? -2.888 -2.906 13.866 1.00 93.06 91 SER A N 1
ATOM 740 C CA . SER A 1 91 ? -3.112 -2.282 12.551 1.00 93.06 91 SER A CA 1
ATOM 741 C C . SER A 1 91 ? -1.999 -1.298 12.178 1.00 93.06 91 SER A C 1
ATOM 743 O O . SER A 1 91 ? -1.489 -1.340 11.061 1.00 93.06 91 SER A O 1
ATOM 745 N N . LYS A 1 92 ? -1.554 -0.461 13.129 1.00 94.31 92 LYS A N 1
ATOM 746 C CA . LYS A 1 92 ? -0.406 0.442 12.934 1.00 94.31 92 LYS A CA 1
ATOM 747 C C . LYS A 1 92 ? 0.901 -0.321 12.696 1.00 94.31 92 LYS A C 1
ATOM 749 O O . LYS A 1 92 ? 1.674 0.076 11.832 1.00 94.31 92 LYS A O 1
ATOM 754 N N . ILE A 1 93 ? 1.142 -1.411 13.427 1.00 95.38 93 ILE A N 1
ATOM 755 C CA . ILE A 1 93 ? 2.336 -2.254 13.245 1.00 95.38 93 ILE A CA 1
ATOM 756 C C . ILE A 1 93 ? 2.341 -2.882 11.849 1.00 95.38 93 ILE A C 1
ATOM 758 O O . ILE A 1 93 ? 3.340 -2.780 11.144 1.00 95.38 93 ILE A O 1
ATOM 762 N N . ILE A 1 94 ? 1.224 -3.475 11.419 1.00 94.81 94 ILE A N 1
ATOM 763 C CA . ILE A 1 94 ? 1.103 -4.072 10.081 1.00 94.81 94 ILE A CA 1
ATOM 764 C C . ILE A 1 94 ? 1.308 -3.012 9.001 1.00 94.81 94 ILE A C 1
ATOM 766 O O . ILE A 1 94 ? 2.039 -3.250 8.046 1.00 94.81 94 ILE A O 1
ATOM 770 N N . PHE A 1 95 ? 0.737 -1.820 9.171 1.00 95.88 95 PHE A N 1
ATOM 771 C CA . PHE A 1 95 ? 0.960 -0.708 8.253 1.00 95.88 95 PHE A CA 1
ATOM 772 C C . PHE A 1 95 ? 2.449 -0.332 8.140 1.00 95.88 95 PHE A C 1
ATOM 774 O O . PHE A 1 95 ? 2.961 -0.194 7.031 1.00 95.88 95 PHE A O 1
ATOM 781 N N . ILE A 1 96 ? 3.172 -0.248 9.264 1.00 96.56 96 ILE A N 1
ATOM 782 C CA . ILE A 1 96 ? 4.624 0.001 9.272 1.00 96.56 96 ILE A CA 1
ATOM 783 C C . ILE A 1 96 ? 5.382 -1.125 8.556 1.00 96.56 96 ILE A C 1
ATOM 785 O O . ILE A 1 96 ? 6.276 -0.842 7.759 1.00 96.56 96 ILE A O 1
ATOM 789 N N . ILE A 1 97 ? 5.028 -2.389 8.803 1.00 96.69 97 ILE A N 1
ATOM 790 C CA . ILE A 1 97 ? 5.646 -3.547 8.138 1.00 96.69 97 ILE A CA 1
ATOM 791 C C . ILE A 1 97 ? 5.445 -3.464 6.620 1.00 96.69 97 ILE A C 1
ATOM 793 O O . ILE A 1 97 ? 6.403 -3.629 5.869 1.00 96.69 97 ILE A O 1
ATOM 797 N N . LEU A 1 98 ? 4.229 -3.156 6.163 1.00 96.38 98 LEU A N 1
ATOM 798 C CA . LEU A 1 98 ? 3.919 -3.034 4.738 1.00 96.38 98 LEU A CA 1
ATOM 799 C C . LEU A 1 98 ? 4.689 -1.886 4.072 1.00 96.38 98 LEU A C 1
ATOM 801 O O . LEU A 1 98 ? 5.175 -2.052 2.956 1.00 96.38 98 LEU A O 1
ATOM 805 N N . ILE A 1 99 ? 4.857 -0.746 4.749 1.00 96.25 99 ILE A N 1
ATOM 806 C CA . ILE A 1 99 ? 5.663 0.361 4.212 1.00 96.25 99 ILE A CA 1
ATOM 807 C C . ILE A 1 99 ? 7.142 -0.015 4.115 1.00 96.25 99 ILE A C 1
ATOM 809 O O . ILE A 1 99 ? 7.770 0.254 3.092 1.00 96.25 99 ILE A O 1
ATOM 813 N N . ASN A 1 100 ? 7.692 -0.690 5.127 1.00 95.88 100 ASN A N 1
ATOM 814 C CA . ASN A 1 100 ? 9.068 -1.187 5.064 1.00 95.88 100 ASN A CA 1
ATOM 815 C C . ASN A 1 100 ? 9.250 -2.221 3.945 1.00 95.88 100 ASN A C 1
ATOM 817 O O . ASN A 1 100 ? 10.275 -2.210 3.269 1.00 95.88 100 ASN A O 1
ATOM 821 N N . LEU A 1 101 ? 8.249 -3.073 3.705 1.00 96.62 101 LEU A N 1
ATOM 822 C CA . LEU A 1 101 ? 8.260 -4.011 2.586 1.00 96.62 101 LEU A CA 1
ATOM 823 C C . LEU A 1 101 ? 8.283 -3.279 1.235 1.00 96.62 101 LEU A C 1
ATOM 825 O O . LEU A 1 101 ? 9.067 -3.649 0.364 1.00 96.62 101 LEU A O 1
ATOM 829 N N . ILE A 1 102 ? 7.487 -2.215 1.070 1.00 95.12 102 ILE A N 1
ATOM 830 C CA . ILE A 1 102 ? 7.534 -1.377 -0.137 1.00 95.12 102 ILE A CA 1
ATOM 831 C C . ILE A 1 102 ? 8.924 -0.763 -0.319 1.00 95.12 102 ILE A C 1
ATOM 833 O O . ILE A 1 102 ? 9.476 -0.841 -1.414 1.00 95.12 102 ILE A O 1
ATOM 837 N N . TRP A 1 103 ? 9.527 -0.199 0.732 1.00 94.69 103 TRP A N 1
ATOM 838 C CA . TRP A 1 103 ? 10.882 0.352 0.635 1.00 94.69 103 TRP A CA 1
ATOM 839 C C . TRP A 1 103 ? 11.931 -0.694 0.293 1.00 94.69 103 TRP A C 1
ATOM 841 O O . TRP A 1 103 ? 12.788 -0.419 -0.541 1.00 94.69 103 TRP A O 1
ATOM 851 N N . LEU A 1 104 ? 11.856 -1.889 0.880 1.00 94.69 104 LEU A N 1
ATOM 852 C CA . LEU A 1 104 ? 12.764 -2.984 0.552 1.00 94.69 104 LEU A CA 1
ATOM 853 C C . LEU A 1 104 ? 12.671 -3.345 -0.936 1.00 94.69 104 LEU A C 1
ATOM 855 O O . LEU A 1 104 ? 13.693 -3.472 -1.609 1.00 94.69 104 LEU A O 1
ATOM 859 N N . ILE A 1 105 ? 11.449 -3.456 -1.464 1.00 92.38 105 ILE A N 1
ATOM 860 C CA . ILE A 1 105 ? 11.208 -3.763 -2.876 1.00 92.38 105 ILE A CA 1
ATOM 861 C C . ILE A 1 105 ? 11.720 -2.626 -3.766 1.00 92.38 105 ILE A C 1
ATOM 863 O O . ILE A 1 105 ? 12.475 -2.888 -4.700 1.00 92.38 105 ILE A O 1
ATOM 867 N N . MET A 1 106 ? 11.398 -1.367 -3.453 1.00 90.75 106 MET A N 1
ATOM 868 C CA . MET A 1 106 ? 11.890 -0.196 -4.191 1.00 90.75 106 MET A CA 1
ATOM 869 C C . MET A 1 106 ? 13.420 -0.110 -4.191 1.00 90.75 106 MET A C 1
ATOM 871 O O . MET A 1 106 ? 14.022 0.147 -5.231 1.00 90.75 106 MET A O 1
ATOM 875 N N . PHE A 1 107 ? 14.051 -0.357 -3.043 1.00 90.25 107 PHE A N 1
ATOM 876 C CA . PHE A 1 107 ? 15.502 -0.360 -2.908 1.00 90.25 107 PHE A CA 1
ATOM 877 C C . PHE A 1 107 ? 16.132 -1.480 -3.736 1.00 90.25 107 PHE A C 1
ATOM 879 O O . PHE A 1 107 ? 17.051 -1.220 -4.510 1.00 90.25 107 PHE A O 1
ATOM 886 N N . SER A 1 108 ? 15.603 -2.705 -3.643 1.00 89.88 108 SER A N 1
ATOM 887 C CA . SER A 1 108 ? 16.082 -3.831 -4.451 1.00 89.88 108 SER A CA 1
ATOM 888 C C . SER A 1 108 ? 15.971 -3.529 -5.948 1.00 89.88 108 SER A C 1
ATOM 890 O O . SER A 1 108 ? 16.937 -3.692 -6.691 1.00 89.88 108 SER A O 1
ATOM 892 N N . TYR A 1 109 ? 14.839 -2.971 -6.379 1.00 87.75 109 TYR A N 1
ATOM 893 C CA . TYR A 1 109 ? 14.607 -2.597 -7.764 1.00 87.75 109 TYR A CA 1
ATOM 894 C C . TYR A 1 109 ? 15.618 -1.548 -8.250 1.00 87.75 109 TYR A C 1
ATOM 896 O O . TYR A 1 109 ? 16.220 -1.698 -9.313 1.00 87.75 109 TYR A O 1
ATOM 904 N N . GLN A 1 110 ? 15.879 -0.521 -7.438 1.00 85.56 110 GLN A N 1
ATOM 905 C CA . GLN A 1 110 ? 16.860 0.513 -7.756 1.00 85.56 110 GLN A CA 1
ATOM 906 C C . GLN A 1 110 ? 18.290 -0.037 -7.854 1.00 85.56 110 GLN A C 1
ATOM 908 O O . GLN A 1 110 ? 19.040 0.395 -8.728 1.00 85.56 110 GLN A O 1
ATOM 913 N N . VAL A 1 111 ? 18.679 -0.962 -6.972 1.00 85.75 111 VAL A N 1
ATOM 914 C CA . VAL A 1 111 ? 20.028 -1.550 -6.956 1.00 85.75 111 VAL A CA 1
ATOM 915 C C . VAL A 1 111 ? 20.267 -2.433 -8.181 1.00 85.75 111 VAL A C 1
ATOM 917 O O . VAL A 1 111 ? 21.318 -2.312 -8.809 1.00 85.75 111 VAL A O 1
ATOM 920 N N . PHE A 1 112 ? 19.305 -3.292 -8.531 1.00 84.69 112 PHE A N 1
ATOM 921 C CA . PHE A 1 112 ? 19.486 -4.306 -9.575 1.00 84.69 112 PHE A CA 1
ATOM 922 C C . PHE A 1 112 ? 19.173 -3.819 -10.992 1.00 84.69 112 PHE A C 1
ATOM 924 O O . PHE A 1 112 ? 19.778 -4.316 -11.937 1.00 84.69 112 PHE A O 1
ATOM 931 N N . PHE A 1 113 ? 18.270 -2.849 -11.157 1.00 77.81 113 PHE A N 1
ATOM 932 C CA . PHE A 1 113 ? 17.806 -2.418 -12.485 1.00 77.81 113 PHE A CA 1
ATOM 933 C C . PHE A 1 113 ? 18.212 -0.978 -12.842 1.00 77.81 113 PHE A C 1
ATOM 935 O O . PHE A 1 113 ? 17.931 -0.526 -13.947 1.00 77.81 113 PHE A O 1
ATOM 942 N N . GLN A 1 114 ? 18.870 -0.266 -11.910 1.00 67.00 114 GLN A N 1
ATOM 943 C CA . GLN A 1 114 ? 19.475 1.077 -12.015 1.00 67.00 114 GLN A CA 1
ATOM 944 C C . GLN A 1 114 ? 18.915 2.048 -13.074 1.00 67.00 114 GLN A C 1
ATOM 946 O O . GLN A 1 114 ? 19.693 2.664 -13.814 1.00 67.00 114 GLN A O 1
ATOM 951 N N . PRO A 1 115 ? 17.604 2.315 -13.141 1.00 62.75 115 PRO A N 1
ATOM 952 C CA . PRO A 1 115 ? 17.135 3.223 -14.159 1.00 62.75 115 PRO A CA 1
ATOM 953 C C . PRO A 1 115 ? 17.195 4.644 -13.575 1.00 62.75 115 PRO A C 1
ATOM 955 O O . PRO A 1 115 ? 16.404 5.040 -12.712 1.00 62.75 115 PRO A O 1
ATOM 958 N N . THR A 1 116 ? 18.215 5.411 -13.980 1.00 68.44 116 THR A N 1
ATOM 959 C CA . THR A 1 116 ? 18.470 6.794 -13.519 1.00 68.44 116 THR A CA 1
ATOM 960 C C . THR A 1 116 ? 17.250 7.700 -13.683 1.00 68.44 116 THR A C 1
ATOM 962 O O . THR A 1 116 ? 17.050 8.609 -12.877 1.00 68.44 116 THR A O 1
ATOM 965 N N . THR A 1 117 ? 16.398 7.386 -14.657 1.00 69.75 117 THR A N 1
ATOM 966 C CA . THR A 1 117 ? 15.122 8.033 -14.967 1.00 69.75 117 THR A CA 1
ATOM 967 C C . THR A 1 117 ? 14.094 7.982 -13.832 1.00 69.75 117 THR A C 1
ATOM 969 O O . THR A 1 117 ? 13.308 8.915 -13.698 1.00 69.75 117 THR A O 1
ATOM 972 N N . TYR A 1 118 ? 14.117 6.974 -12.953 1.00 76.50 118 TYR A N 1
ATOM 973 C CA . TYR A 1 118 ? 13.063 6.792 -11.938 1.00 76.50 118 TYR A CA 1
ATOM 974 C C . TYR A 1 118 ? 13.468 7.227 -10.532 1.00 76.50 118 TYR A C 1
ATOM 976 O O . TYR A 1 118 ? 12.646 7.173 -9.621 1.00 76.50 118 TYR A O 1
ATOM 984 N N . LYS A 1 119 ? 14.701 7.705 -10.325 1.00 83.44 119 LYS A N 1
ATOM 985 C CA . LYS A 1 119 ? 15.170 8.131 -8.993 1.00 83.44 119 LYS A CA 1
ATOM 986 C C . LYS A 1 119 ? 14.283 9.220 -8.387 1.00 83.44 119 LYS A C 1
ATOM 988 O O . LYS A 1 119 ? 13.944 9.146 -7.211 1.00 83.44 119 LYS A O 1
ATOM 993 N N . ILE A 1 120 ? 13.869 10.195 -9.200 1.00 86.50 120 ILE A N 1
ATOM 994 C CA . ILE A 1 120 ? 12.984 11.286 -8.765 1.00 86.50 120 ILE A CA 1
ATOM 995 C C . ILE A 1 120 ? 11.605 10.734 -8.386 1.00 86.50 120 ILE A C 1
ATOM 997 O O . ILE A 1 120 ? 11.073 11.072 -7.332 1.00 86.50 120 ILE A O 1
ATOM 1001 N N . LEU A 1 121 ? 11.048 9.836 -9.202 1.00 86.38 121 LEU A N 1
ATOM 1002 C CA . LEU A 1 121 ? 9.758 9.201 -8.934 1.00 86.38 121 LEU A CA 1
ATOM 1003 C C . LEU A 1 121 ? 9.791 8.379 -7.635 1.00 86.38 121 LEU A C 1
ATOM 1005 O O . LEU A 1 121 ? 8.934 8.553 -6.771 1.00 86.38 121 LEU A O 1
ATOM 1009 N N . LEU A 1 122 ? 10.798 7.516 -7.470 1.00 87.50 122 LEU A N 1
ATOM 1010 C CA . LEU A 1 122 ? 10.980 6.696 -6.269 1.00 87.50 122 LEU A CA 1
ATOM 1011 C C . LEU A 1 122 ? 11.193 7.567 -5.022 1.00 87.50 122 LEU A C 1
ATOM 1013 O O . LEU A 1 122 ? 10.685 7.238 -3.948 1.00 87.50 122 LEU A O 1
ATOM 1017 N N . PHE A 1 123 ? 11.883 8.701 -5.159 1.00 89.81 123 PHE A N 1
ATOM 1018 C CA . PHE A 1 123 ? 12.026 9.683 -4.088 1.00 89.81 123 PHE A CA 1
ATOM 1019 C C . PHE A 1 123 ? 10.677 10.303 -3.693 1.00 89.81 123 PHE A C 1
ATOM 1021 O O . PHE A 1 123 ? 10.347 10.334 -2.508 1.00 89.81 123 PHE A O 1
ATOM 1028 N N . ILE A 1 124 ? 9.855 10.717 -4.666 1.00 91.69 124 ILE A N 1
ATOM 1029 C CA . ILE A 1 124 ? 8.507 11.258 -4.416 1.00 91.69 124 ILE A CA 1
ATOM 1030 C C . ILE A 1 124 ? 7.618 10.213 -3.726 1.00 91.69 124 ILE A C 1
ATOM 1032 O O . ILE A 1 124 ? 6.969 10.524 -2.727 1.00 91.69 124 ILE A O 1
ATOM 1036 N N . ILE A 1 125 ? 7.615 8.967 -4.212 1.00 91.88 125 ILE A N 1
ATOM 1037 C CA . ILE A 1 125 ? 6.864 7.861 -3.594 1.00 91.88 125 ILE A CA 1
ATOM 1038 C C . ILE A 1 125 ? 7.325 7.650 -2.147 1.00 91.88 125 ILE A C 1
ATOM 1040 O O . ILE A 1 125 ? 6.494 7.563 -1.243 1.00 91.88 125 ILE A O 1
ATOM 1044 N N . SER A 1 126 ? 8.639 7.627 -1.908 1.00 93.25 126 SER A N 1
ATOM 1045 C CA . SER A 1 126 ? 9.200 7.466 -0.563 1.00 93.25 126 SER A CA 1
ATOM 1046 C C . SER A 1 126 ? 8.756 8.591 0.369 1.00 93.25 126 SER A C 1
ATOM 1048 O O . SER A 1 126 ? 8.332 8.325 1.490 1.00 93.25 126 SER A O 1
ATOM 1050 N N . LEU A 1 127 ? 8.774 9.837 -0.107 1.00 95.19 127 LEU A N 1
ATOM 1051 C CA . LEU A 1 127 ? 8.335 10.998 0.659 1.00 95.19 127 LEU A CA 1
ATOM 1052 C C . LEU A 1 127 ? 6.845 10.908 1.033 1.00 95.19 127 LEU A C 1
ATOM 1054 O O . LEU A 1 127 ? 6.477 11.161 2.181 1.00 95.19 127 LEU A O 1
ATOM 1058 N N . LEU A 1 128 ? 5.988 10.488 0.097 1.00 95.69 128 LEU A N 1
ATOM 1059 C CA . LEU A 1 128 ? 4.561 10.277 0.360 1.00 95.69 128 LEU A CA 1
ATOM 1060 C C . LEU A 1 128 ? 4.317 9.168 1.390 1.00 95.69 128 LEU A C 1
ATOM 1062 O O . LEU A 1 128 ? 3.458 9.330 2.259 1.00 95.69 128 LEU A O 1
ATOM 1066 N N . LEU A 1 129 ? 5.093 8.080 1.345 1.00 95.19 129 LEU A N 1
ATOM 1067 C CA . LEU A 1 129 ? 5.029 7.018 2.352 1.00 95.19 129 LEU A CA 1
ATOM 1068 C C . LEU A 1 129 ? 5.417 7.538 3.741 1.00 95.19 129 LEU A C 1
ATOM 1070 O O . LEU A 1 129 ? 4.679 7.291 4.695 1.00 95.19 129 LEU A O 1
ATOM 1074 N N . ILE A 1 130 ? 6.495 8.326 3.858 1.00 96.81 130 ILE A N 1
ATOM 1075 C CA . ILE A 1 130 ? 6.900 8.960 5.129 1.00 96.81 130 ILE A CA 1
ATOM 1076 C C . ILE A 1 130 ? 5.784 9.861 5.662 1.00 96.81 130 ILE A C 1
ATOM 1078 O O . ILE A 1 130 ? 5.405 9.757 6.829 1.00 96.81 130 ILE A O 1
ATOM 1082 N N . PHE A 1 131 ? 5.211 10.723 4.820 1.00 97.12 131 PHE A N 1
ATOM 1083 C CA . PHE A 1 131 ? 4.112 11.580 5.258 1.00 97.12 131 PHE A CA 1
ATOM 1084 C C . PHE A 1 131 ? 2.889 10.765 5.681 1.00 97.12 131 PHE A C 1
ATOM 1086 O O . PHE A 1 131 ? 2.288 11.073 6.710 1.00 97.12 131 PHE A O 1
ATOM 1093 N N . SER A 1 132 ? 2.554 9.689 4.964 1.00 96.12 132 SER A N 1
ATOM 1094 C CA . SER A 1 132 ? 1.458 8.799 5.357 1.00 96.12 132 SER A CA 1
ATOM 1095 C C . SER A 1 132 ? 1.713 8.130 6.717 1.00 96.12 132 SER A C 1
ATOM 1097 O O . SER A 1 132 ? 0.802 8.093 7.544 1.00 96.12 132 SER A O 1
ATOM 1099 N N . LEU A 1 133 ? 2.956 7.712 7.009 1.00 96.00 133 LEU A N 1
ATOM 1100 C CA . LEU A 1 133 ? 3.372 7.191 8.320 1.00 96.00 133 LEU A CA 1
ATOM 1101 C C . LEU A 1 133 ? 3.122 8.195 9.438 1.00 96.00 133 LEU A C 1
ATOM 1103 O O . LEU A 1 133 ? 2.476 7.866 10.436 1.00 96.00 133 LEU A O 1
ATOM 1107 N N . ILE A 1 134 ? 3.592 9.428 9.248 1.00 97.06 134 ILE A N 1
ATOM 1108 C CA . ILE A 1 134 ? 3.420 10.507 10.222 1.00 97.06 134 ILE A CA 1
ATOM 1109 C C . ILE A 1 134 ? 1.927 10.747 10.479 1.00 97.06 134 ILE A C 1
ATOM 1111 O O . ILE A 1 134 ? 1.502 10.820 11.633 1.00 97.06 134 ILE A O 1
ATOM 1115 N N . LYS A 1 135 ? 1.109 10.804 9.419 1.00 97.25 135 LYS A N 1
ATOM 1116 C CA . LYS A 1 135 ? -0.338 11.031 9.531 1.00 97.25 135 LYS A CA 1
ATOM 1117 C C . LYS A 1 135 ? -1.074 9.897 10.239 1.00 97.25 135 LYS A C 1
ATOM 1119 O O . LYS A 1 135 ? -1.897 10.174 11.110 1.00 97.25 135 LYS A O 1
ATOM 1124 N N . VAL A 1 136 ? -0.745 8.637 9.956 1.00 95.81 136 VAL A N 1
ATOM 1125 C CA . VAL A 1 136 ? -1.322 7.483 10.671 1.00 95.81 136 VAL A CA 1
ATOM 1126 C C . VAL A 1 136 ? -0.922 7.485 12.148 1.00 95.81 136 VAL A C 1
ATOM 1128 O O . VAL A 1 136 ? -1.750 7.193 13.018 1.00 95.81 136 VAL A O 1
ATOM 1131 N N . TYR A 1 137 ? 0.320 7.854 12.472 1.00 94.38 137 TYR A N 1
ATOM 1132 C CA . TYR A 1 137 ? 0.762 7.936 13.865 1.00 94.38 137 TYR A CA 1
ATOM 1133 C C . TYR A 1 137 ? 0.022 9.038 14.638 1.00 94.38 137 TYR A C 1
ATOM 1135 O O . TYR A 1 137 ? -0.430 8.795 15.757 1.00 94.38 137 TYR A O 1
ATOM 1143 N N . GLN A 1 138 ? -0.207 10.188 13.995 1.00 94.69 138 GLN A N 1
ATOM 1144 C CA . GLN A 1 138 ? -1.007 11.312 14.505 1.00 94.69 138 GLN A CA 1
ATOM 1145 C C . GLN A 1 138 ? -2.526 11.044 14.536 1.00 94.69 138 GLN A C 1
ATOM 1147 O O . GLN A 1 138 ? -3.287 11.931 14.9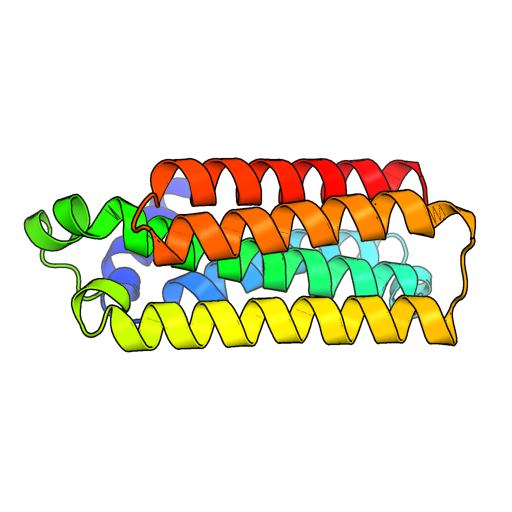13 1.00 94.69 138 GLN A O 1
ATOM 1152 N N . ASN A 1 139 ? -2.984 9.845 14.154 1.00 94.00 139 ASN A N 1
ATOM 1153 C CA . ASN A 1 139 ? -4.402 9.485 14.009 1.00 94.00 139 ASN A CA 1
ATOM 1154 C C . ASN A 1 139 ? -5.172 10.346 12.981 1.00 94.00 139 ASN A C 1
ATOM 1156 O O . ASN A 1 139 ? -6.395 10.434 13.038 1.00 94.00 139 ASN A O 1
ATOM 1160 N N . GLN A 1 140 ? -4.479 10.975 12.027 1.00 95.38 140 GLN A N 1
ATOM 1161 C CA . GLN A 1 140 ? -5.077 11.776 10.953 1.00 95.38 140 GLN A CA 1
ATOM 1162 C C . GLN A 1 140 ? -5.342 10.901 9.715 1.00 95.38 140 GLN A C 1
ATOM 1164 O O . GLN A 1 140 ? -4.747 11.095 8.649 1.00 95.38 140 GLN A O 1
ATOM 1169 N N . TYR A 1 141 ? -6.217 9.903 9.864 1.00 95.38 141 TYR A N 1
ATOM 1170 C CA . TYR A 1 141 ? -6.414 8.846 8.862 1.00 95.38 141 TYR A CA 1
ATOM 1171 C C . TYR A 1 141 ? -6.951 9.361 7.524 1.00 95.38 141 TYR A C 1
ATOM 1173 O O . TYR A 1 141 ? -6.423 8.969 6.492 1.00 95.38 141 TYR A O 1
ATOM 1181 N N . GLU A 1 142 ? -7.872 10.328 7.521 1.00 94.62 142 GLU A N 1
ATOM 1182 C CA . GLU A 1 142 ? -8.390 10.935 6.283 1.00 94.62 142 GLU A CA 1
ATOM 1183 C C . GLU A 1 142 ? -7.256 11.510 5.410 1.00 94.62 142 GLU A C 1
ATOM 1185 O O . GLU A 1 142 ? -7.185 11.283 4.198 1.00 94.62 142 GLU A O 1
ATOM 1190 N N . THR A 1 143 ? -6.309 12.230 6.026 1.00 95.38 143 THR A N 1
ATOM 1191 C CA . THR A 1 143 ? -5.147 12.761 5.297 1.00 95.38 143 THR A CA 1
ATOM 1192 C C . THR A 1 143 ? -4.192 11.663 4.842 1.00 95.38 143 THR A C 1
ATOM 1194 O O . THR A 1 143 ? -3.672 11.748 3.731 1.00 95.38 143 THR A O 1
ATOM 1197 N N . ALA A 1 144 ? -3.993 10.612 5.642 1.00 95.75 144 ALA A N 1
ATOM 1198 C CA . ALA A 1 144 ? -3.186 9.464 5.237 1.00 95.75 144 ALA A CA 1
ATOM 1199 C C . ALA A 1 144 ? -3.806 8.739 4.030 1.00 95.75 144 ALA A C 1
ATOM 1201 O O . ALA A 1 144 ? -3.103 8.456 3.060 1.00 95.75 144 ALA A O 1
ATOM 1202 N N . THR A 1 145 ? -5.126 8.532 4.030 1.00 94.69 145 THR A N 1
ATOM 1203 C CA . THR A 1 145 ? -5.877 7.964 2.906 1.00 94.69 145 THR A CA 1
ATOM 1204 C C . THR A 1 145 ? -5.713 8.810 1.644 1.00 94.69 145 THR A C 1
ATOM 1206 O O . THR A 1 145 ? -5.475 8.265 0.565 1.00 94.69 145 THR A O 1
ATOM 1209 N N . LYS A 1 146 ? -5.794 10.146 1.750 1.00 95.94 146 LYS A N 1
ATOM 1210 C CA . LYS A 1 146 ? -5.559 11.058 0.612 1.00 95.94 146 LYS A CA 1
ATOM 1211 C C . LYS A 1 146 ? -4.134 10.936 0.061 1.00 95.94 146 LYS A C 1
ATOM 1213 O O . LYS A 1 146 ? -3.970 10.850 -1.153 1.00 95.94 146 LYS A O 1
ATOM 1218 N N . LEU A 1 147 ? -3.123 10.870 0.930 1.00 96.38 147 LEU A N 1
ATOM 1219 C CA . LEU A 1 147 ? -1.723 10.689 0.525 1.00 96.38 147 LEU A CA 1
ATOM 1220 C C . LEU A 1 147 ? -1.492 9.345 -0.177 1.00 96.38 147 LEU A C 1
ATOM 1222 O O . LEU A 1 147 ? -0.820 9.302 -1.204 1.00 96.38 147 LEU A O 1
ATOM 1226 N N . ILE A 1 148 ? -2.086 8.260 0.323 1.00 94.69 148 ILE A N 1
ATOM 1227 C CA . ILE A 1 148 ? -1.977 6.935 -0.304 1.00 94.69 148 ILE A CA 1
ATOM 1228 C C . ILE A 1 148 ? -2.696 6.911 -1.658 1.00 94.69 148 ILE A C 1
ATOM 1230 O O . ILE A 1 148 ? -2.164 6.366 -2.620 1.00 94.69 148 ILE A O 1
ATOM 1234 N N . LYS A 1 149 ? -3.866 7.553 -1.782 1.00 93.56 149 LYS A N 1
ATOM 1235 C CA . LYS A 1 149 ? -4.549 7.712 -3.079 1.00 93.56 149 LYS A CA 1
ATOM 1236 C C . LYS A 1 149 ? -3.692 8.490 -4.081 1.00 93.56 149 LYS A C 1
ATOM 1238 O O . LYS A 1 149 ? -3.626 8.100 -5.244 1.00 93.56 149 LYS A O 1
ATOM 1243 N N . LEU A 1 150 ? -3.014 9.548 -3.632 1.00 95.12 150 LEU A N 1
ATOM 1244 C CA . LEU A 1 150 ? -2.073 10.300 -4.463 1.00 95.12 150 LEU A CA 1
ATOM 1245 C C . LEU A 1 150 ? -0.880 9.432 -4.893 1.00 95.12 150 LEU A C 1
ATOM 1247 O O . LEU A 1 150 ? -0.508 9.452 -6.062 1.00 95.12 150 LEU A O 1
ATOM 1251 N N . LEU A 1 151 ? -0.327 8.627 -3.982 1.00 93.69 151 LEU A N 1
ATOM 1252 C CA . LEU A 1 151 ? 0.738 7.668 -4.288 1.00 93.69 151 LEU A CA 1
ATOM 1253 C C . LEU A 1 151 ? 0.297 6.657 -5.354 1.00 93.69 151 LEU A C 1
ATOM 1255 O O . LEU A 1 151 ? 1.033 6.426 -6.310 1.00 93.69 151 LEU A O 1
ATOM 1259 N N . MET A 1 152 ? -0.909 6.093 -5.229 1.00 91.69 152 MET A N 1
ATOM 1260 C CA . MET A 1 152 ? -1.462 5.175 -6.232 1.00 91.69 152 MET A CA 1
ATOM 1261 C C . MET A 1 152 ? -1.621 5.854 -7.595 1.00 91.69 152 MET A C 1
ATOM 1263 O O . MET A 1 152 ? -1.277 5.266 -8.614 1.00 91.69 152 MET A O 1
ATOM 1267 N N . LEU A 1 153 ? -2.105 7.098 -7.619 1.00 92.19 153 LEU A N 1
ATOM 1268 C CA . LEU A 1 153 ? -2.262 7.873 -8.848 1.00 92.19 153 LEU A CA 1
ATOM 1269 C C . LEU A 1 153 ? -0.912 8.107 -9.540 1.00 92.19 153 LEU A C 1
ATOM 1271 O O . LEU A 1 153 ? -0.791 7.860 -10.736 1.00 92.19 153 LEU A O 1
ATOM 1275 N N . ILE A 1 154 ? 0.120 8.492 -8.786 1.00 89.69 154 ILE A N 1
ATOM 1276 C CA . ILE A 1 154 ? 1.489 8.643 -9.305 1.00 89.69 154 ILE A CA 1
ATOM 1277 C C . ILE A 1 154 ? 2.027 7.308 -9.846 1.00 89.69 154 ILE A C 1
ATOM 1279 O O . ILE A 1 154 ? 2.633 7.286 -10.915 1.00 89.69 154 ILE A O 1
ATOM 1283 N N . GLY A 1 155 ? 1.762 6.193 -9.157 1.00 85.06 155 GLY A N 1
ATOM 1284 C CA . GLY A 1 155 ? 2.149 4.853 -9.612 1.00 85.06 155 GLY A CA 1
ATOM 1285 C C . GLY A 1 155 ? 1.438 4.396 -10.892 1.00 85.06 155 GLY A C 1
ATOM 1286 O O . GLY A 1 155 ? 2.014 3.669 -11.695 1.00 85.06 155 GLY A O 1
ATOM 1287 N N . ILE A 1 156 ? 0.208 4.849 -11.141 1.00 85.62 156 ILE A N 1
ATOM 1288 C CA . ILE A 1 156 ? -0.463 4.606 -12.427 1.00 85.62 156 ILE A CA 1
ATOM 1289 C C . ILE A 1 156 ? 0.217 5.424 -13.528 1.00 85.62 156 ILE A C 1
ATOM 1291 O O . ILE A 1 156 ? 0.514 4.893 -14.595 1.00 85.62 156 ILE A O 1
ATOM 1295 N N . PHE A 1 157 ? 0.520 6.700 -13.270 1.00 83.50 157 PHE A N 1
ATOM 1296 C CA . PHE A 1 157 ? 1.193 7.547 -14.257 1.00 83.50 157 PHE A CA 1
ATOM 1297 C C . PHE A 1 157 ? 2.607 7.079 -14.598 1.00 83.50 157 PHE A C 1
ATOM 1299 O O . PHE A 1 157 ? 3.057 7.302 -15.720 1.00 83.50 157 PHE A O 1
ATOM 1306 N N . SER A 1 158 ? 3.289 6.380 -13.687 1.00 77.38 158 SER A N 1
ATOM 1307 C CA . SER A 1 158 ? 4.611 5.834 -13.989 1.00 77.38 158 SER A CA 1
ATOM 1308 C C . SER A 1 158 ? 4.605 4.793 -15.104 1.00 77.38 158 SER A C 1
ATOM 1310 O O . SER A 1 158 ? 5.636 4.621 -15.736 1.00 77.38 158 SER A O 1
ATOM 1312 N N . ILE A 1 159 ? 3.460 4.166 -15.409 1.00 75.50 159 ILE A N 1
ATOM 1313 C CA . ILE A 1 159 ? 3.327 3.246 -16.552 1.00 75.50 159 ILE A CA 1
ATOM 1314 C C . ILE A 1 159 ? 3.657 3.940 -17.873 1.00 75.50 159 ILE A C 1
ATOM 1316 O O . ILE A 1 159 ? 4.201 3.305 -18.757 1.00 75.50 159 ILE A O 1
ATOM 1320 N N . PHE A 1 160 ? 3.338 5.228 -18.018 1.00 72.50 160 PHE A N 1
ATOM 1321 C CA . PHE A 1 160 ? 3.606 5.968 -19.257 1.00 72.50 160 PHE A CA 1
ATOM 1322 C C . PHE A 1 160 ? 5.061 6.421 -19.392 1.00 72.50 160 PHE A C 1
ATOM 1324 O O . PHE A 1 160 ? 5.458 6.898 -20.452 1.00 72.50 160 PHE A O 1
ATOM 1331 N N . ILE A 1 161 ? 5.822 6.350 -18.300 1.00 67.56 161 ILE A N 1
ATOM 1332 C CA . ILE A 1 161 ? 7.237 6.727 -18.250 1.00 67.56 161 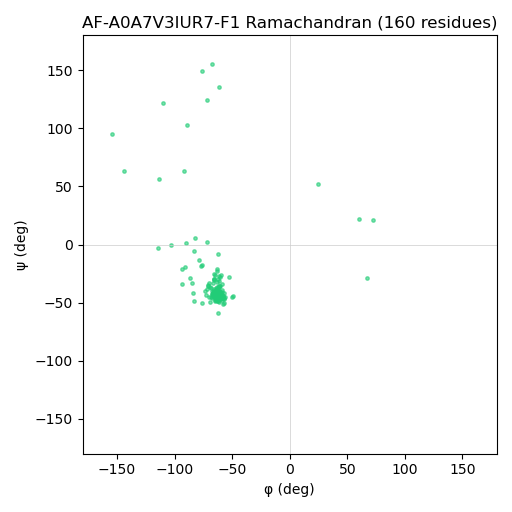ILE A CA 1
ATOM 1333 C C . ILE A 1 161 ? 8.127 5.491 -18.491 1.00 67.56 161 ILE A C 1
ATOM 1335 O O . ILE A 1 161 ? 9.281 5.661 -18.885 1.00 67.56 161 ILE A O 1
ATOM 1339 N N . ILE A 1 162 ? 7.582 4.286 -18.264 1.00 60.38 162 ILE A N 1
ATOM 1340 C CA . ILE A 1 162 ? 8.185 2.969 -18.542 1.00 60.38 162 ILE A CA 1
ATOM 1341 C C . ILE A 1 162 ? 7.918 2.565 -19.989 1.00 60.38 162 ILE A C 1
ATOM 1343 O O . ILE A 1 162 ? 8.889 2.137 -20.647 1.00 60.38 162 ILE A O 1
#

Foldseek 3Di:
DVVVVVVVVCVPPLQDALPNQQVQLVVQLVVLVVVCCVPPVVCVPPPVNVLLSVCSSLLSSLLVLLVCLVCLVVCVVVVGDYPCVVPVPVSLVVSVVSLVVNVVSLVVCCVPVVDVLCPVVSVLLNVLSVVLNVCVVVSVSVVSSVSSVVSVVSSVVVVVVD